Protein AF-A0A8J6Z0J7-F1 (afdb_monomer_lite)

pLDDT: mean 93.05, std 3.6, range [81.69, 97.44]

Organism: NCBI:txid2771008

Secondary structure (DSSP, 8-state):
-EEEEE-S-HHHHHHHHHHTT--EEEETTEEEEEEEEPPSSHHHHHHHHHHH-

Sequence (53 aa):
LFRSYQTPDAAAAQERLARHRIWSRVFPWSPHWLRLGLPGNGAEWARLEAALA

Foldseek 3Di:
DKDKFFAPAQVVLQVLCVVLVFHKDDDPVDRGIIMGDDDPDPVVVVSVVVSVD

Structure (mmCIF, N/CA/C/O backbone):
data_AF-A0A8J6Z0J7-F1
#
_entry.id   AF-A0A8J6Z0J7-F1
#
loop_
_atom_site.group_PDB
_atom_site.id
_atom_site.type_symbol
_atom_site.label_atom_id
_atom_site.label_alt_id
_atom_site.label_comp_id
_atom_site.label_asym_id
_atom_site.label_entity_id
_atom_site.label_seq_id
_atom_site.pdbx_PDB_ins_code
_atom_site.Cartn_x
_atom_site.Cartn_y
_atom_site.Cartn_z
_atom_site.occupancy
_atom_site.B_iso_or_equiv
_atom_site.auth_seq_id
_atom_site.auth_comp_id
_atom_site.auth_asym_id
_atom_site.auth_atom_id
_atom_site.pdbx_PDB_model_num
ATOM 1 N N . LEU A 1 1 ? 12.375 3.345 -1.854 1.00 81.69 1 LEU A N 1
ATOM 2 C CA . LEU A 1 1 ? 11.865 4.190 -0.742 1.00 81.69 1 LEU A CA 1
ATOM 3 C C . LEU A 1 1 ? 10.372 3.901 -0.557 1.00 81.69 1 LEU A C 1
ATOM 5 O O . LEU A 1 1 ? 9.711 3.626 -1.550 1.00 81.69 1 LEU A O 1
ATOM 9 N N . PHE A 1 2 ? 9.846 3.913 0.672 1.00 89.25 2 PHE A N 1
ATOM 10 C CA . PHE A 1 2 ? 8.432 3.606 0.964 1.00 89.25 2 PHE A CA 1
ATOM 11 C C . PHE A 1 2 ? 7.736 4.814 1.585 1.00 89.25 2 PHE A C 1
ATOM 13 O O . PHE A 1 2 ? 8.374 5.572 2.315 1.00 89.25 2 PHE A O 1
ATOM 20 N N . ARG A 1 3 ? 6.428 4.951 1.359 1.00 92.12 3 ARG A N 1
ATOM 21 C CA . ARG A 1 3 ? 5.573 5.921 2.055 1.00 92.12 3 ARG A CA 1
ATOM 22 C C . ARG A 1 3 ? 4.410 5.220 2.741 1.00 92.12 3 ARG A C 1
ATOM 24 O O . ARG A 1 3 ? 3.964 4.164 2.293 1.00 92.12 3 ARG A O 1
ATOM 31 N N . SER A 1 4 ? 3.959 5.809 3.840 1.00 95.25 4 SER A N 1
ATOM 32 C CA . SER A 1 4 ? 2.748 5.393 4.541 1.00 95.25 4 SER A CA 1
ATOM 33 C C . SER A 1 4 ? 1.634 6.382 4.225 1.00 95.25 4 SER A C 1
ATOM 35 O O . 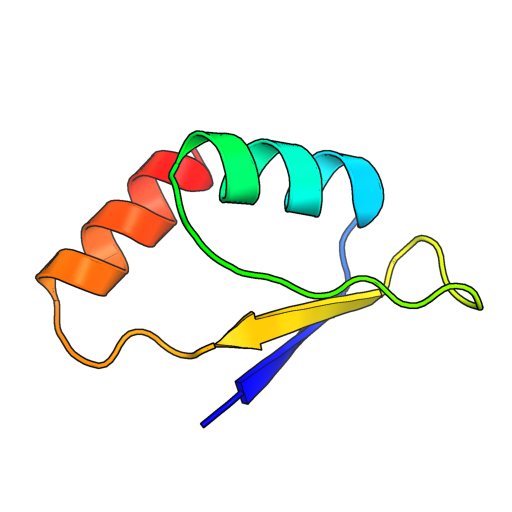SER A 1 4 ? 1.860 7.590 4.246 1.00 95.25 4 SER A O 1
ATOM 37 N N . TYR A 1 5 ? 0.454 5.854 3.941 1.00 94.44 5 TYR A N 1
ATOM 38 C CA . TYR A 1 5 ? -0.752 6.591 3.604 1.00 94.44 5 TYR A CA 1
ATOM 39 C C . TYR A 1 5 ? -1.869 6.172 4.552 1.00 94.44 5 TYR A C 1
ATOM 41 O O . TYR A 1 5 ? -1.939 5.014 4.972 1.00 94.44 5 TYR A O 1
ATOM 49 N N . GLN A 1 6 ? -2.743 7.120 4.863 1.00 96.19 6 GLN A N 1
ATOM 50 C CA . GLN A 1 6 ? -4.007 6.838 5.518 1.00 96.19 6 GLN A CA 1
ATOM 51 C C . GLN A 1 6 ? -5.086 6.678 4.446 1.00 96.19 6 GLN A C 1
ATOM 53 O O . GLN A 1 6 ? -5.127 7.429 3.474 1.00 96.19 6 GLN A O 1
ATOM 5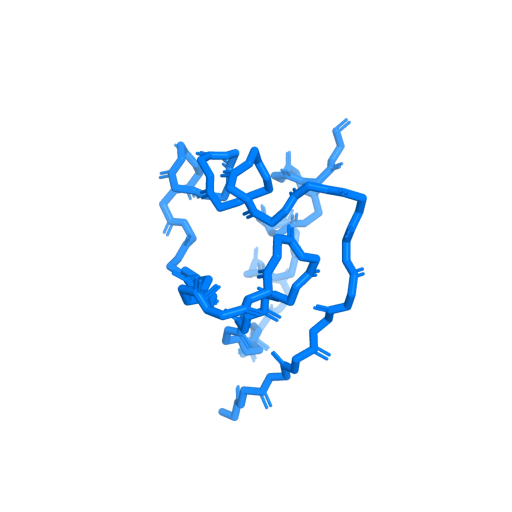8 N N . THR A 1 7 ? -5.941 5.681 4.617 1.00 94.62 7 THR A N 1
ATOM 59 C CA . THR A 1 7 ? -7.011 5.311 3.689 1.00 94.62 7 THR A CA 1
ATOM 60 C C . THR A 1 7 ? -8.297 5.059 4.478 1.00 94.62 7 THR A C 1
ATOM 62 O O . THR A 1 7 ? -8.217 4.696 5.655 1.00 94.62 7 THR A O 1
ATOM 65 N N . PRO A 1 8 ? -9.483 5.233 3.871 1.00 95.12 8 PRO A N 1
ATOM 66 C CA . PRO A 1 8 ? -10.740 4.872 4.526 1.00 95.12 8 PRO A CA 1
ATOM 67 C C . PRO A 1 8 ? -10.786 3.385 4.902 1.00 95.12 8 PRO A C 1
ATOM 69 O O . PRO A 1 8 ? -11.193 3.053 6.010 1.00 95.12 8 PRO A O 1
ATOM 72 N N . ASP A 1 9 ? -10.279 2.522 4.018 1.00 96.06 9 ASP A N 1
ATOM 73 C CA . ASP A 1 9 ? -10.138 1.080 4.223 1.00 96.06 9 ASP A CA 1
ATOM 74 C C . ASP A 1 9 ? -8.828 0.591 3.582 1.00 96.06 9 ASP A C 1
ATOM 76 O O . ASP A 1 9 ? -8.680 0.550 2.354 1.00 96.06 9 ASP A O 1
ATOM 80 N N . ALA A 1 10 ? -7.861 0.233 4.426 1.00 96.94 10 ALA A N 1
ATOM 81 C CA . ALA A 1 10 ? -6.545 -0.208 3.986 1.00 96.94 10 ALA A CA 1
ATOM 82 C C . ALA A 1 10 ? -6.577 -1.604 3.355 1.00 96.94 10 ALA A C 1
ATOM 84 O O . ALA A 1 10 ? -5.777 -1.873 2.457 1.00 96.94 10 ALA A O 1
ATOM 85 N N . ALA A 1 11 ? -7.492 -2.478 3.785 1.00 95.94 11 ALA A N 1
ATOM 86 C CA . ALA A 1 11 ? -7.630 -3.823 3.238 1.00 95.94 11 ALA A CA 1
ATOM 87 C C . ALA A 1 11 ? -8.209 -3.767 1.820 1.00 95.94 11 ALA A C 1
ATOM 89 O O . ALA A 1 11 ? -7.620 -4.331 0.896 1.00 95.94 11 ALA A O 1
ATOM 90 N N . ALA A 1 12 ? -9.281 -2.995 1.619 1.00 96.31 12 ALA A N 1
ATOM 91 C CA . ALA A 1 12 ? -9.858 -2.771 0.295 1.00 96.31 12 ALA A CA 1
ATOM 92 C C . ALA A 1 12 ? -8.852 -2.097 -0.657 1.00 96.31 12 ALA A C 1
ATOM 94 O O . ALA A 1 12 ? -8.713 -2.495 -1.819 1.00 96.31 12 ALA A O 1
ATOM 95 N N . ALA A 1 13 ? -8.094 -1.111 -0.161 1.00 95.62 13 ALA A N 1
ATOM 96 C CA . ALA A 1 13 ? -7.037 -0.468 -0.937 1.00 95.62 13 ALA A CA 1
ATOM 97 C C . ALA A 1 13 ? -5.917 -1.454 -1.318 1.00 95.62 13 ALA A C 1
ATOM 99 O O . ALA A 1 13 ? -5.465 -1.459 -2.466 1.00 95.62 13 ALA A O 1
ATOM 100 N N . GLN A 1 14 ? -5.479 -2.310 -0.388 1.00 95.88 14 GLN A N 1
ATOM 101 C CA . GLN A 1 14 ? -4.476 -3.339 -0.662 1.00 95.88 14 GLN A CA 1
ATOM 102 C C . GLN A 1 14 ? -4.965 -4.338 -1.707 1.00 95.88 14 GLN A C 1
ATOM 104 O O . GLN A 1 14 ? -4.211 -4.665 -2.621 1.00 95.88 14 GLN A O 1
ATOM 109 N N . GLU A 1 15 ? -6.210 -4.797 -1.607 1.00 96.31 15 GLU A N 1
ATOM 110 C CA . GLU A 1 15 ? -6.783 -5.737 -2.565 1.00 96.31 15 GLU A CA 1
ATOM 111 C C . GLU A 1 15 ? -6.835 -5.131 -3.972 1.00 96.31 15 GLU A C 1
ATOM 113 O O . GLU A 1 15 ? -6.417 -5.767 -4.945 1.00 96.31 15 GLU A O 1
ATOM 118 N N . ARG A 1 16 ? -7.263 -3.865 -4.085 1.00 95.38 16 ARG A N 1
ATOM 119 C CA . ARG A 1 16 ? -7.258 -3.145 -5.362 1.00 95.38 16 ARG A CA 1
ATOM 120 C C . ARG A 1 16 ? -5.851 -3.068 -5.943 1.00 95.38 16 ARG A C 1
ATOM 122 O O . ARG A 1 16 ? -5.648 -3.472 -7.081 1.00 95.38 16 ARG A O 1
ATOM 129 N N . LEU A 1 17 ? -4.859 -2.657 -5.157 1.00 95.06 17 LEU A N 1
ATOM 130 C CA . LEU A 1 17 ? -3.464 -2.603 -5.606 1.00 95.06 17 LEU A CA 1
ATOM 131 C C . LEU A 1 17 ? -2.919 -3.987 -6.007 1.00 95.06 17 LEU A C 1
ATOM 133 O O . LEU A 1 17 ? -2.239 -4.111 -7.029 1.00 95.06 17 LEU A O 1
ATOM 137 N N . ALA A 1 18 ? -3.270 -5.040 -5.266 1.00 94.94 18 ALA A N 1
ATOM 138 C CA . ALA A 1 18 ? -2.853 -6.409 -5.554 1.00 94.94 18 ALA A CA 1
ATOM 139 C C . ALA A 1 18 ? -3.386 -6.915 -6.906 1.00 94.94 18 ALA A C 1
ATOM 141 O O . ALA A 1 18 ? -2.635 -7.563 -7.644 1.00 94.94 18 ALA A O 1
ATOM 142 N N . ARG A 1 19 ? -4.625 -6.559 -7.287 1.00 95.06 19 ARG A N 1
ATOM 143 C CA . ARG A 1 19 ? -5.189 -6.873 -8.618 1.00 95.06 19 ARG A CA 1
ATOM 144 C C . ARG A 1 19 ? -4.373 -6.262 -9.760 1.00 95.06 19 ARG A C 1
ATOM 146 O O . ARG A 1 19 ? -4.213 -6.892 -10.799 1.00 95.06 19 ARG A O 1
ATOM 153 N N . HIS A 1 20 ? -3.771 -5.095 -9.536 1.00 93.56 20 HIS A N 1
ATOM 154 C CA . HIS A 1 20 ? -2.875 -4.431 -10.492 1.00 93.56 20 HIS A CA 1
ATOM 155 C C . HIS A 1 20 ? -1.398 -4.829 -10.329 1.00 93.56 20 HIS A C 1
ATOM 157 O O . HIS A 1 20 ? -0.512 -4.190 -10.900 1.00 93.56 20 HIS A O 1
ATOM 163 N N . ARG A 1 21 ? -1.110 -5.892 -9.562 1.00 92.88 21 ARG A N 1
ATOM 164 C CA . ARG A 1 21 ? 0.251 -6.383 -9.280 1.00 92.88 21 ARG A CA 1
ATOM 165 C C . ARG A 1 21 ? 1.140 -5.328 -8.603 1.00 92.88 21 ARG A C 1
ATOM 167 O O . ARG A 1 21 ? 2.359 -5.342 -8.769 1.00 92.88 21 ARG A O 1
ATOM 174 N N . ILE A 1 22 ? 0.540 -4.426 -7.825 1.00 92.94 22 ILE A N 1
ATOM 175 C CA . ILE A 1 22 ? 1.240 -3.425 -7.018 1.00 92.94 22 ILE A CA 1
ATOM 176 C C . ILE A 1 22 ? 1.305 -3.928 -5.580 1.00 92.94 22 ILE A C 1
ATOM 178 O O . ILE A 1 22 ? 0.287 -4.094 -4.911 1.00 92.94 22 ILE A O 1
ATOM 182 N N . TRP A 1 23 ? 2.520 -4.174 -5.095 1.00 92.69 23 TRP A N 1
ATOM 183 C CA . TRP A 1 23 ? 2.720 -4.689 -3.747 1.00 92.69 23 TRP A CA 1
ATOM 184 C C . TRP A 1 23 ? 2.592 -3.578 -2.701 1.00 92.69 23 TRP A C 1
ATOM 186 O O . TRP A 1 23 ? 3.308 -2.574 -2.739 1.00 92.69 23 TRP A O 1
ATOM 196 N N . SER A 1 24 ? 1.715 -3.789 -1.725 1.00 95.44 24 SER A N 1
ATOM 197 C CA . SER A 1 24 ? 1.494 -2.892 -0.592 1.00 95.44 24 SER A CA 1
ATOM 198 C C . SER A 1 24 ? 1.313 -3.690 0.700 1.00 95.44 24 SER A C 1
ATOM 200 O O . SER A 1 24 ? 1.104 -4.907 0.684 1.00 95.44 24 SER A O 1
ATOM 202 N N . ARG A 1 25 ? 1.456 -3.014 1.842 1.00 96.31 25 ARG A N 1
ATOM 203 C CA . ARG A 1 25 ? 1.367 -3.633 3.168 1.00 96.31 25 ARG A CA 1
ATOM 204 C C . ARG A 1 25 ? 0.387 -2.876 4.051 1.00 96.31 25 ARG A C 1
ATOM 206 O O . ARG A 1 25 ? 0.582 -1.691 4.298 1.00 96.31 25 ARG A O 1
ATOM 213 N N . VAL A 1 26 ? -0.604 -3.586 4.572 1.00 96.75 26 VAL A N 1
ATOM 214 C CA . VAL A 1 26 ? -1.506 -3.107 5.629 1.00 96.75 26 VAL A CA 1
ATOM 215 C C . VAL A 1 26 ? -0.932 -3.401 7.013 1.00 96.75 26 VAL A C 1
ATOM 217 O O . VAL A 1 26 ? -0.002 -4.204 7.157 1.00 96.75 26 VAL A O 1
ATOM 220 N N . PHE A 1 27 ? -1.485 -2.756 8.039 1.00 95.38 27 PHE A N 1
ATOM 221 C CA . PHE A 1 27 ? -1.073 -2.952 9.426 1.00 95.38 27 PHE A CA 1
ATOM 222 C C . PHE A 1 27 ? -2.191 -3.632 10.231 1.00 95.38 27 PHE A C 1
ATOM 224 O O . PHE A 1 27 ? -3.310 -3.135 10.237 1.00 95.38 27 PHE A O 1
ATOM 231 N N . PRO A 1 28 ? -1.913 -4.728 10.962 1.00 92.06 28 PRO A N 1
ATOM 232 C CA . PRO A 1 28 ? -2.953 -5.478 11.679 1.00 92.06 28 PRO A CA 1
ATOM 233 C C . PRO A 1 28 ? -3.594 -4.688 12.828 1.00 92.06 28 PRO A C 1
ATOM 235 O O . PRO A 1 28 ? -4.701 -4.994 13.249 1.00 92.06 28 PRO A O 1
ATOM 238 N N . TRP A 1 29 ? -2.905 -3.664 13.333 1.00 94.31 29 TRP A N 1
ATOM 239 C CA . TRP A 1 29 ? -3.370 -2.799 14.416 1.00 94.31 29 TRP A CA 1
ATOM 240 C C . TRP A 1 29 ? -4.076 -1.528 13.923 1.00 94.31 29 TRP A C 1
ATOM 242 O O . TRP A 1 29 ? -4.507 -0.723 14.745 1.00 94.31 29 TRP A O 1
ATOM 252 N N . SER A 1 30 ? -4.197 -1.306 12.608 1.00 96.00 30 SER A N 1
ATOM 253 C CA . SER A 1 30 ? -4.978 -0.183 12.094 1.00 96.00 30 SER A CA 1
ATOM 254 C C . SER A 1 30 ? -5.647 -0.482 10.755 1.00 96.00 30 SER A C 1
ATOM 256 O O . SER A 1 30 ? -4.951 -0.752 9.776 1.00 96.00 30 SER A O 1
ATOM 258 N N . PRO A 1 31 ? -6.976 -0.301 10.666 1.00 96.06 31 PRO A N 1
ATOM 259 C CA . PRO A 1 31 ? -7.714 -0.511 9.425 1.00 96.06 31 PRO A CA 1
ATOM 260 C C . PRO A 1 31 ? -7.475 0.591 8.383 1.00 96.06 31 PRO A C 1
ATOM 262 O O . PRO A 1 31 ? -7.931 0.460 7.254 1.00 96.06 31 PRO A O 1
ATOM 265 N N . HIS A 1 32 ? -6.770 1.672 8.732 1.00 97.06 32 HIS A N 1
ATOM 266 C CA . HIS A 1 32 ? -6.605 2.839 7.860 1.00 97.06 32 HIS A CA 1
ATOM 267 C C . HIS A 1 32 ? -5.190 2.993 7.303 1.00 97.06 32 HIS A C 1
ATOM 269 O O . HIS A 1 32 ? -4.999 3.697 6.311 1.00 97.06 32 HIS A O 1
ATOM 275 N N . TRP A 1 33 ? -4.187 2.359 7.913 1.00 97.44 33 TRP A N 1
ATOM 276 C CA . TRP A 1 33 ? -2.796 2.531 7.501 1.00 97.44 33 TRP A CA 1
ATOM 277 C C . TRP A 1 33 ? -2.397 1.558 6.390 1.00 97.44 33 TRP A C 1
ATOM 279 O O . TRP A 1 33 ? -2.518 0.339 6.523 1.00 97.44 33 TRP A O 1
ATOM 289 N N . LEU A 1 34 ? -1.817 2.114 5.325 1.00 96.56 34 LEU A N 1
ATOM 290 C CA . LEU A 1 34 ? -1.243 1.380 4.203 1.00 96.56 34 LEU A CA 1
ATOM 291 C C . LEU A 1 34 ? 0.177 1.877 3.919 1.00 96.56 34 LEU A C 1
ATOM 293 O O . LEU A 1 34 ? 0.429 3.076 3.846 1.00 96.56 34 LEU A O 1
ATOM 297 N N . ARG A 1 35 ? 1.118 0.960 3.700 1.00 96.94 35 ARG A N 1
ATOM 298 C CA . ARG A 1 35 ? 2.467 1.260 3.214 1.00 96.94 35 ARG A CA 1
ATOM 299 C C . ARG A 1 35 ? 2.609 0.851 1.754 1.00 96.94 35 ARG A C 1
ATOM 301 O O . ARG A 1 35 ? 2.328 -0.293 1.401 1.00 96.94 35 ARG A O 1
ATOM 308 N N . LEU A 1 36 ? 3.122 1.763 0.937 1.00 94.44 36 LEU A N 1
ATOM 309 C CA . LEU A 1 36 ? 3.321 1.576 -0.496 1.00 94.44 36 LEU A CA 1
ATOM 3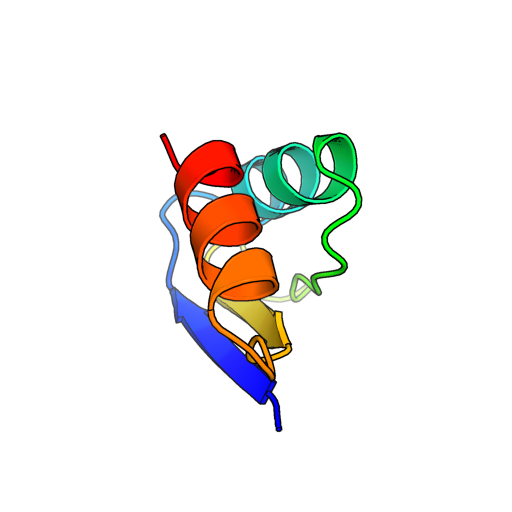10 C C . LEU A 1 36 ? 4.767 1.914 -0.889 1.00 94.44 36 LEU A C 1
ATOM 312 O O . LEU A 1 36 ? 5.373 2.857 -0.367 1.00 94.44 36 LEU A O 1
ATOM 316 N N . GLY A 1 37 ? 5.337 1.114 -1.791 1.00 91.62 37 GLY A N 1
ATOM 317 C CA . GLY A 1 37 ? 6.618 1.422 -2.428 1.00 91.62 37 GLY A CA 1
ATOM 318 C C . GLY A 1 37 ? 6.466 2.575 -3.414 1.00 91.62 37 GLY A C 1
ATOM 319 O O . GLY A 1 37 ? 5.501 2.611 -4.169 1.00 91.62 37 GLY A O 1
ATOM 320 N N . LEU A 1 38 ? 7.405 3.521 -3.403 1.00 86.38 38 LEU A N 1
ATOM 321 C CA . LEU A 1 38 ? 7.382 4.622 -4.362 1.00 86.38 38 LEU A CA 1
ATOM 322 C C . LEU A 1 38 ? 7.759 4.127 -5.765 1.00 86.38 38 LEU A C 1
ATOM 324 O O . LEU A 1 38 ? 8.814 3.498 -5.887 1.00 86.38 38 LEU A O 1
ATOM 328 N N . PRO A 1 39 ? 6.952 4.440 -6.796 1.00 88.38 39 PRO A N 1
ATOM 329 C CA . PRO A 1 39 ? 7.315 4.205 -8.188 1.00 88.38 39 PRO A CA 1
ATOM 330 C C . PRO A 1 39 ? 8.638 4.893 -8.545 1.00 88.38 39 PRO A C 1
ATOM 332 O O . PRO A 1 39 ? 8.868 6.047 -8.173 1.00 88.38 39 PRO A O 1
ATOM 335 N N . GLY A 1 40 ? 9.516 4.186 -9.253 1.00 86.50 40 GLY A N 1
ATOM 336 C CA . GLY A 1 40 ? 10.831 4.677 -9.665 1.00 86.50 40 GLY A CA 1
ATOM 337 C C . GLY A 1 40 ? 10.832 5.418 -11.005 1.00 86.50 40 GLY A C 1
ATOM 338 O O . GLY A 1 40 ? 11.775 6.151 -11.287 1.00 86.50 40 GLY A O 1
ATOM 339 N N . ASN A 1 41 ? 9.797 5.247 -11.834 1.00 90.94 41 ASN A N 1
ATOM 340 C CA . ASN A 1 41 ? 9.681 5.887 -13.148 1.00 90.94 41 ASN A CA 1
ATOM 341 C C . ASN A 1 41 ? 8.225 6.264 -13.483 1.00 90.94 41 ASN A C 1
ATOM 343 O O . ASN A 1 41 ? 7.287 5.841 -12.808 1.00 90.94 41 ASN A O 1
ATOM 347 N N . GLY A 1 42 ? 8.034 7.062 -14.539 1.00 90.31 42 GLY A N 1
ATOM 348 C CA . GLY A 1 42 ? 6.713 7.558 -14.946 1.00 90.31 42 GLY A CA 1
ATOM 349 C C . GLY A 1 42 ? 5.714 6.464 -15.345 1.00 90.31 42 GLY A C 1
ATOM 350 O O . GLY A 1 42 ? 4.526 6.596 -15.071 1.00 90.31 42 GLY A O 1
ATOM 351 N N . ALA A 1 43 ? 6.177 5.352 -15.924 1.00 90.38 43 ALA A N 1
ATOM 352 C CA . ALA A 1 43 ? 5.299 4.236 -16.283 1.00 90.38 43 ALA A CA 1
ATOM 353 C C . ALA A 1 43 ? 4.740 3.522 -15.039 1.00 90.38 43 ALA A C 1
ATOM 355 O O . ALA A 1 43 ? 3.572 3.137 -15.005 1.00 90.38 43 ALA A O 1
ATOM 356 N N . GLU A 1 44 ? 5.547 3.381 -13.986 1.00 90.31 44 GLU A N 1
ATOM 357 C CA . GLU A 1 44 ? 5.084 2.836 -12.710 1.00 90.31 44 GLU A CA 1
ATOM 358 C C . GLU A 1 44 ? 4.114 3.784 -11.988 1.00 90.31 44 GLU A C 1
ATOM 360 O O . GLU A 1 44 ? 3.187 3.306 -11.330 1.00 90.31 44 GLU A O 1
ATOM 365 N N . TRP A 1 45 ? 4.284 5.103 -12.144 1.00 91.00 45 TRP A N 1
ATOM 366 C CA . TRP A 1 45 ? 3.313 6.098 -11.674 1.00 91.00 45 TRP A CA 1
ATOM 367 C C . TRP A 1 45 ? 1.976 5.978 -12.407 1.00 91.00 45 TRP A C 1
ATOM 369 O O . TRP A 1 45 ? 0.948 5.852 -11.750 1.00 91.00 45 TRP A O 1
ATOM 379 N N . ALA A 1 46 ? 1.984 5.887 -13.739 1.00 91.88 46 ALA A N 1
ATOM 380 C CA . ALA A 1 46 ? 0.766 5.677 -14.523 1.00 91.88 46 ALA A CA 1
ATOM 381 C C . ALA A 1 46 ? 0.043 4.371 -14.139 1.00 91.88 46 ALA A C 1
ATOM 383 O O . ALA A 1 46 ? -1.183 4.329 -14.043 1.00 91.88 46 ALA A O 1
ATOM 384 N N . ARG A 1 47 ? 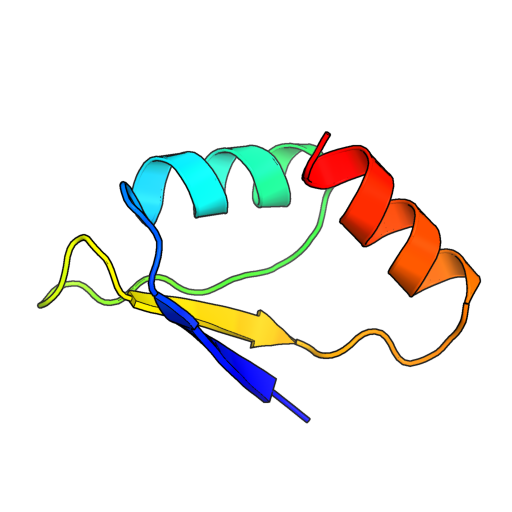0.793 3.296 -13.848 1.00 90.38 47 ARG A N 1
ATOM 385 C CA . ARG A 1 47 ? 0.212 2.039 -13.347 1.00 90.38 47 ARG A CA 1
ATOM 386 C C . ARG A 1 47 ? -0.452 2.221 -11.981 1.00 90.38 47 ARG A C 1
ATOM 388 O O . ARG A 1 47 ? -1.496 1.622 -11.733 1.00 90.38 47 ARG A O 1
ATOM 395 N N . LEU A 1 48 ? 0.158 3.006 -11.093 1.00 91.69 48 LEU A N 1
ATOM 396 C CA . LEU A 1 48 ? -0.418 3.316 -9.787 1.00 91.69 48 LEU A CA 1
ATOM 397 C C . LEU A 1 48 ? -1.695 4.149 -9.925 1.00 91.69 48 LEU A C 1
ATOM 399 O O . LEU A 1 48 ? -2.686 3.826 -9.282 1.00 91.69 48 LEU A O 1
ATOM 403 N N . GLU A 1 49 ? -1.696 5.163 -10.786 1.00 91.31 49 GLU A N 1
ATOM 404 C CA . GLU A 1 49 ? -2.882 5.977 -11.076 1.00 91.31 49 GLU A CA 1
ATOM 405 C C . GLU A 1 49 ? -4.030 5.122 -11.622 1.00 91.31 49 GLU A C 1
ATOM 407 O O . GLU A 1 49 ? -5.138 5.178 -11.094 1.00 91.31 49 GLU A O 1
ATOM 412 N N . ALA A 1 50 ? -3.753 4.240 -12.587 1.00 91.38 50 ALA A N 1
ATOM 413 C CA . ALA A 1 50 ? -4.747 3.318 -13.135 1.00 91.38 50 ALA A CA 1
ATOM 414 C C . ALA A 1 50 ? -5.317 2.338 -12.091 1.00 91.38 50 ALA A C 1
ATOM 416 O O . ALA A 1 50 ? -6.445 1.880 -12.234 1.00 91.38 50 ALA A O 1
ATOM 417 N N . ALA A 1 51 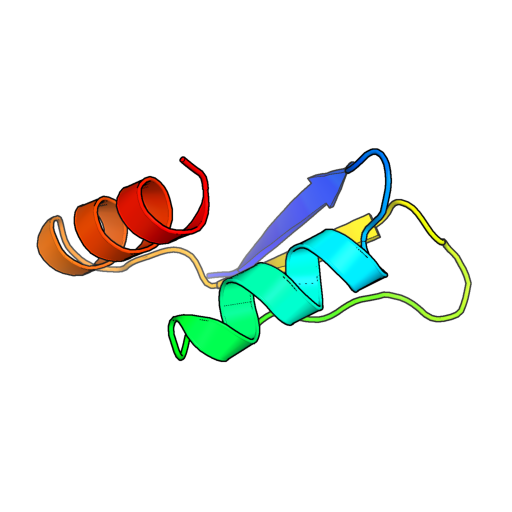? -4.551 2.005 -11.049 1.00 90.94 51 ALA A N 1
ATOM 418 C CA . ALA A 1 51 ? -5.010 1.161 -9.945 1.00 90.94 51 ALA A CA 1
ATOM 419 C C . ALA A 1 51 ? -5.787 1.937 -8.865 1.00 90.94 51 ALA A C 1
ATOM 421 O O . ALA A 1 51 ? -6.372 1.327 -7.963 1.00 90.94 51 ALA A O 1
ATOM 422 N N . LEU A 1 52 ? -5.731 3.271 -8.890 1.00 86.69 52 LEU A N 1
ATOM 423 C CA . LEU A 1 52 ? -6.394 4.145 -7.923 1.00 86.69 52 LEU A CA 1
ATOM 424 C C . LEU A 1 52 ? -7.665 4.813 -8.464 1.00 86.69 52 LEU A C 1
ATOM 426 O O . LEU A 1 52 ? -8.483 5.220 -7.631 1.00 86.69 52 LEU A O 1
ATOM 430 N N . ALA A 1 5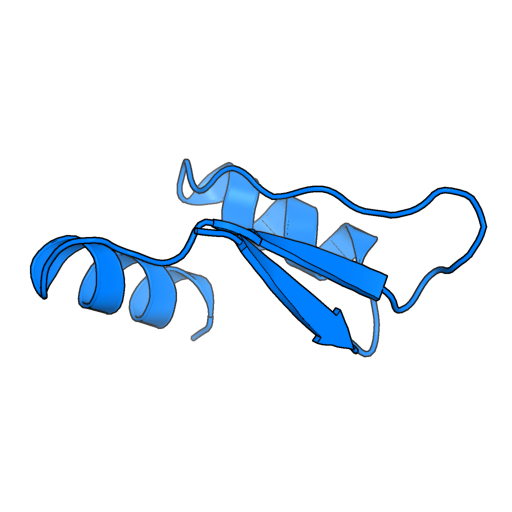3 ? -7.813 4.894 -9.790 1.00 82.50 53 ALA A N 1
ATOM 431 C CA . ALA A 1 53 ? -9.053 5.248 -10.484 1.00 82.50 53 ALA A CA 1
ATOM 432 C C . ALA A 1 53 ? -10.213 4.313 -10.094 1.00 82.50 53 ALA A C 1
ATOM 434 O O . ALA A 1 53 ? -11.347 4.826 -9.994 1.00 82.50 53 ALA A O 1
#

Radius of gyration: 10.66 Å; chains: 1; bounding box: 23×14×31 Å